Protein AF-A0A497LXS8-F1 (afdb_monomer_lite)

Structure (mmCIF, N/CA/C/O backbone):
data_AF-A0A497LXS8-F1
#
_entry.id   AF-A0A497LXS8-F1
#
loop_
_atom_site.group_PDB
_atom_site.id
_atom_site.type_symbol
_atom_site.label_atom_id
_atom_site.label_alt_id
_atom_site.label_comp_id
_atom_site.label_asym_id
_atom_site.label_entity_id
_atom_site.label_seq_id
_atom_site.pdbx_PDB_ins_code
_atom_site.Cartn_x
_atom_site.Cartn_y
_atom_site.Cartn_z
_atom_site.occupancy
_atom_site.B_iso_or_equiv
_atom_site.auth_seq_id
_atom_site.auth_comp_id
_atom_site.auth_asym_id
_atom_site.auth_atom_id
_atom_site.pdbx_PDB_model_num
ATOM 1 N N . LEU A 1 1 ? 6.496 -8.684 -12.194 1.00 77.25 1 LEU A N 1
ATOM 2 C CA . LEU A 1 1 ? 7.020 -7.489 -11.492 1.00 77.25 1 LEU A CA 1
ATOM 3 C C . LEU A 1 1 ? 6.072 -6.285 -11.591 1.00 77.25 1 LEU A C 1
ATOM 5 O O . LEU A 1 1 ? 5.516 -5.903 -10.574 1.00 77.25 1 LEU A O 1
ATOM 9 N N . PHE A 1 2 ? 5.807 -5.718 -12.777 1.00 94.12 2 PHE A N 1
ATOM 10 C CA . PHE A 1 2 ? 4.951 -4.519 -12.904 1.00 94.12 2 PHE A CA 1
ATOM 11 C C . PHE A 1 2 ? 3.489 -4.723 -12.476 1.00 94.12 2 PHE A C 1
ATOM 13 O O . PHE A 1 2 ? 2.960 -3.917 -11.718 1.00 94.12 2 PHE A O 1
ATOM 20 N N . VAL A 1 3 ? 2.859 -5.826 -12.891 1.00 98.00 3 VAL A N 1
ATOM 21 C CA . VAL A 1 3 ? 1.463 -6.137 -12.524 1.00 98.00 3 VAL A CA 1
ATOM 22 C C . VAL A 1 3 ? 1.290 -6.277 -11.011 1.00 98.00 3 VAL A C 1
ATOM 24 O O . VAL A 1 3 ? 0.318 -5.790 -10.453 1.00 98.00 3 VAL A O 1
ATOM 27 N N . GLU A 1 4 ? 2.255 -6.888 -10.324 1.00 97.62 4 GLU A N 1
ATOM 28 C CA . GLU A 1 4 ? 2.196 -7.041 -8.869 1.00 97.62 4 GLU A CA 1
ATOM 29 C C . GLU A 1 4 ? 2.224 -5.683 -8.157 1.00 97.62 4 GLU A C 1
ATOM 31 O O . GLU A 1 4 ? 1.435 -5.450 -7.244 1.00 97.62 4 GLU A O 1
ATOM 36 N N . ARG A 1 5 ? 3.091 -4.768 -8.604 1.00 98.31 5 ARG A N 1
ATOM 37 C CA . ARG A 1 5 ? 3.160 -3.401 -8.070 1.00 98.31 5 ARG A CA 1
ATOM 38 C C . ARG A 1 5 ? 1.851 -2.649 -8.305 1.00 98.31 5 ARG A C 1
ATOM 40 O O . ARG A 1 5 ? 1.330 -2.051 -7.370 1.00 98.31 5 ARG A O 1
ATOM 47 N N . LEU A 1 6 ? 1.287 -2.754 -9.512 1.00 98.31 6 LEU A N 1
ATOM 48 C CA . LEU A 1 6 ? -0.017 -2.166 -9.835 1.0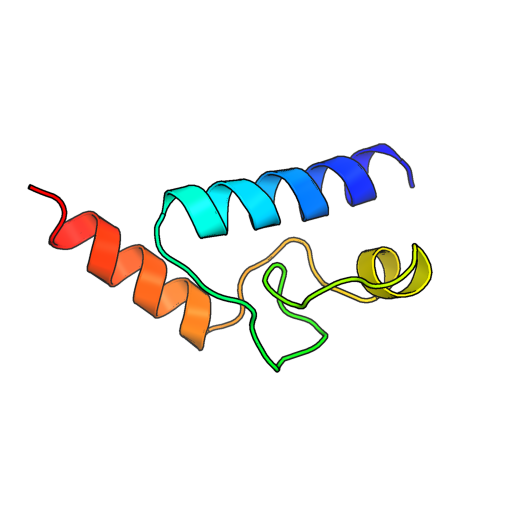0 98.31 6 LEU A CA 1
ATOM 49 C C . LEU A 1 6 ? -1.122 -2.710 -8.927 1.00 98.31 6 LEU A C 1
ATOM 51 O O . LEU A 1 6 ? -1.899 -1.927 -8.395 1.00 98.31 6 LEU A O 1
ATOM 55 N N . ILE A 1 7 ? -1.164 -4.025 -8.687 1.00 98.56 7 ILE A N 1
ATOM 56 C CA . ILE A 1 7 ? -2.132 -4.627 -7.759 1.00 98.56 7 ILE A CA 1
ATOM 57 C C . ILE A 1 7 ? -1.946 -4.063 -6.345 1.00 98.56 7 ILE A C 1
ATOM 59 O O . ILE A 1 7 ? -2.930 -3.714 -5.698 1.00 98.56 7 ILE A O 1
ATOM 63 N N . LYS A 1 8 ? -0.706 -3.956 -5.852 1.00 98.69 8 LYS A N 1
ATOM 64 C CA . LYS A 1 8 ? -0.428 -3.448 -4.500 1.00 98.69 8 LYS A CA 1
ATOM 65 C C . LYS A 1 8 ? -0.895 -2.005 -4.318 1.00 98.69 8 LYS A C 1
ATOM 67 O O . LYS A 1 8 ? -1.578 -1.733 -3.335 1.00 98.69 8 LYS A O 1
ATOM 72 N N . GLU A 1 9 ? -0.565 -1.109 -5.245 1.00 98.50 9 GLU A N 1
ATOM 73 C CA . GLU A 1 9 ? -0.970 0.299 -5.132 1.00 98.50 9 GLU A CA 1
ATOM 74 C C . GLU A 1 9 ? -2.465 0.493 -5.427 1.00 98.50 9 GLU A C 1
ATOM 76 O O . GLU A 1 9 ? -3.138 1.215 -4.701 1.00 98.50 9 GLU A O 1
ATOM 81 N N . ALA A 1 10 ? -3.049 -0.234 -6.388 1.00 98.62 10 ALA A N 1
ATOM 82 C CA . ALA A 1 10 ? -4.497 -0.186 -6.610 1.00 98.62 10 ALA A CA 1
ATOM 83 C C . ALA A 1 10 ? -5.278 -0.634 -5.361 1.00 98.62 10 ALA A C 1
ATOM 85 O O . ALA A 1 10 ? -6.241 0.015 -4.960 1.00 98.62 10 ALA A O 1
ATOM 86 N N . VAL A 1 11 ? -4.851 -1.717 -4.702 1.00 98.50 11 VAL A N 1
ATOM 87 C CA . VAL A 1 11 ? -5.473 -2.174 -3.448 1.00 98.50 11 VAL A C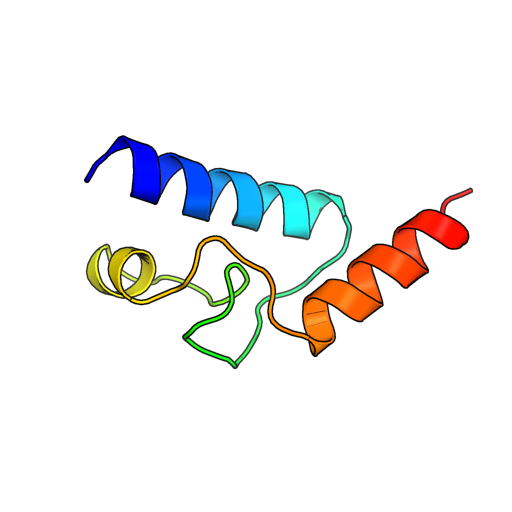A 1
ATOM 88 C C . VAL A 1 11 ? -5.222 -1.188 -2.297 1.00 98.50 11 VAL A C 1
ATOM 90 O O . VAL A 1 11 ? -6.107 -1.024 -1.456 1.00 98.50 11 VAL A O 1
ATOM 93 N N . HIS A 1 12 ? -4.062 -0.524 -2.253 1.00 98.69 12 HIS A N 1
ATOM 94 C CA . HIS A 1 12 ? -3.753 0.530 -1.279 1.00 98.69 12 HIS A CA 1
ATOM 95 C C . HIS A 1 12 ? -4.739 1.702 -1.390 1.00 98.69 12 HIS A C 1
ATOM 97 O O . HIS A 1 12 ? -5.413 2.037 -0.413 1.00 98.69 12 HIS A O 1
ATOM 103 N N . GLU A 1 13 ? -4.907 2.248 -2.594 1.00 98.56 13 GLU A N 1
ATOM 104 C CA . GLU A 1 13 ? -5.807 3.380 -2.838 1.00 98.56 13 GLU A CA 1
ATOM 105 C C . GLU A 1 13 ? -7.283 3.001 -2.666 1.00 98.56 13 GLU A C 1
ATOM 107 O O . GLU A 1 13 ? -8.059 3.747 -2.066 1.00 98.56 13 GLU A O 1
ATOM 112 N N . LEU A 1 14 ? -7.685 1.791 -3.078 1.00 97.88 14 LEU A N 1
ATOM 113 C CA . LEU A 1 14 ? -9.013 1.262 -2.744 1.00 97.88 14 LEU A CA 1
ATOM 114 C C . LEU A 1 14 ? -9.216 1.182 -1.224 1.00 97.88 14 LEU A C 1
ATOM 116 O O . LEU A 1 14 ? -10.301 1.474 -0.722 1.00 97.88 14 LEU A O 1
ATOM 120 N N . GLY A 1 15 ? -8.177 0.821 -0.471 1.00 97.69 15 GLY A N 1
ATOM 121 C CA . GLY A 1 15 ? -8.199 0.856 0.987 1.00 97.69 15 GLY A CA 1
ATOM 122 C C . GLY A 1 15 ? -8.505 2.251 1.538 1.00 97.69 15 GLY A C 1
ATOM 123 O O . GLY A 1 15 ? -9.333 2.366 2.446 1.00 97.69 15 GLY A O 1
ATOM 124 N N . HIS A 1 16 ? -7.911 3.300 0.964 1.00 97.88 16 HIS A N 1
ATOM 125 C CA . HIS A 1 16 ? -8.220 4.691 1.308 1.00 97.88 16 HIS A CA 1
ATOM 126 C C . HIS A 1 16 ? -9.662 5.083 0.965 1.00 97.88 16 HIS A C 1
ATOM 128 O O . HIS A 1 16 ? -10.348 5.646 1.821 1.00 97.88 16 HIS A O 1
ATOM 134 N N . LEU A 1 17 ? -10.179 4.692 -0.206 1.00 96.25 17 LEU A N 1
ATOM 135 C CA . LEU A 1 17 ? -11.594 4.892 -0.573 1.00 96.25 17 LEU A CA 1
ATOM 136 C C . LEU A 1 17 ? -12.568 4.177 0.379 1.00 96.25 17 LEU A C 1
ATOM 138 O O . LEU A 1 17 ? -13.708 4.604 0.566 1.00 96.25 17 LEU A O 1
ATOM 142 N N . HIS A 1 18 ? -12.111 3.100 1.015 1.00 94.69 18 HIS A N 1
ATOM 143 C CA . HIS A 1 18 ? -12.835 2.389 2.063 1.00 94.69 18 HIS A CA 1
ATOM 144 C C . HIS A 1 18 ? -12.529 2.892 3.483 1.00 94.69 18 HIS A C 1
ATOM 146 O O . HIS A 1 18 ? -12.923 2.231 4.438 1.00 94.69 18 HIS A O 1
ATOM 152 N N . GLY A 1 19 ? -11.857 4.034 3.658 1.00 94.44 19 GLY A N 1
ATOM 153 C CA . GLY A 1 19 ? -11.650 4.679 4.961 1.00 94.44 19 GLY A CA 1
ATOM 154 C C . GLY A 1 19 ? -10.505 4.108 5.805 1.00 94.44 19 GLY A C 1
ATOM 155 O O . GLY A 1 19 ? -10.440 4.360 7.015 1.00 94.44 19 GLY A O 1
ATOM 156 N N . LEU A 1 20 ? -9.604 3.320 5.213 1.00 97.44 20 LEU A N 1
ATOM 157 C CA . LEU A 1 20 ? -8.356 2.942 5.874 1.00 97.44 20 LEU A CA 1
ATOM 158 C C . LEU A 1 20 ? -7.335 4.082 5.803 1.00 97.44 20 LEU A C 1
ATOM 160 O O . LEU A 1 20 ? -7.269 4.832 4.837 1.00 97.44 20 LEU A O 1
ATOM 164 N N . THR A 1 21 ? -6.489 4.166 6.824 1.00 97.69 21 THR A N 1
ATOM 165 C CA . THR A 1 21 ? -5.301 5.026 6.853 1.00 97.69 21 THR A CA 1
ATOM 166 C C . THR A 1 21 ? -4.036 4.177 6.746 1.00 97.69 21 THR A C 1
ATOM 168 O O . THR A 1 21 ? -4.100 2.942 6.814 1.00 97.69 21 THR A O 1
ATOM 171 N N . HIS A 1 22 ? -2.880 4.831 6.601 1.00 98.50 22 HIS A N 1
ATOM 172 C CA . HIS A 1 22 ? -1.593 4.143 6.578 1.00 98.50 22 HIS A CA 1
ATOM 173 C C . HIS A 1 22 ? -1.408 3.215 7.787 1.00 98.50 22 HIS A C 1
ATOM 175 O O . HIS A 1 22 ? -1.781 3.527 8.921 1.00 98.50 22 HIS A O 1
ATOM 181 N N . CYS A 1 23 ? -0.808 2.055 7.530 1.00 98.62 23 CYS A N 1
ATOM 182 C CA . CYS A 1 23 ? -0.539 1.026 8.523 1.00 98.62 23 CYS A CA 1
ATOM 183 C C . CYS A 1 23 ? 0.958 0.969 8.841 1.00 98.62 23 CYS A C 1
ATOM 185 O O . CYS A 1 23 ? 1.787 0.905 7.938 1.00 98.62 23 CYS A O 1
ATOM 187 N N . SER A 1 24 ? 1.311 0.900 10.125 1.00 98.19 24 SER A N 1
ATOM 188 C CA . SER A 1 24 ? 2.703 0.732 10.566 1.00 98.19 24 SER A CA 1
ATOM 189 C C . SER A 1 24 ? 3.282 -0.657 10.263 1.00 98.19 24 SER A C 1
ATOM 191 O O . SER A 1 24 ? 4.497 -0.837 10.267 1.00 98.19 24 SER A O 1
ATOM 193 N N . ASN A 1 25 ? 2.437 -1.653 9.968 1.00 98.50 25 ASN A N 1
ATOM 194 C CA . ASN A 1 25 ? 2.907 -2.962 9.524 1.00 98.50 25 ASN A CA 1
ATOM 195 C C . ASN A 1 25 ? 3.424 -2.864 8.083 1.00 98.50 25 ASN A C 1
ATOM 197 O O . ASN A 1 25 ? 2.627 -2.861 7.148 1.00 98.50 25 ASN A O 1
ATOM 201 N N . ARG A 1 26 ? 4.751 -2.882 7.915 1.00 98.19 26 ARG A N 1
ATOM 202 C CA . ARG A 1 26 ? 5.451 -2.769 6.623 1.00 98.19 26 ARG A CA 1
ATOM 203 C C . ARG A 1 26 ? 5.119 -3.877 5.613 1.00 98.19 26 ARG A C 1
ATOM 205 O O . ARG A 1 26 ? 5.379 -3.707 4.430 1.00 98.19 26 ARG A O 1
ATOM 212 N N . ARG A 1 27 ? 4.522 -4.997 6.044 1.00 98.44 27 ARG A N 1
ATOM 213 C CA . ARG A 1 27 ? 4.040 -6.072 5.154 1.00 98.44 27 ARG A CA 1
ATOM 214 C C . ARG A 1 27 ? 2.570 -5.920 4.754 1.00 98.44 27 ARG A C 1
ATOM 216 O O . ARG A 1 27 ? 2.103 -6.688 3.921 1.00 98.44 27 ARG A O 1
ATOM 223 N N . CYS A 1 28 ? 1.835 -4.969 5.326 1.00 98.75 28 CYS A N 1
ATOM 224 C CA . CYS A 1 28 ? 0.448 -4.679 4.958 1.00 98.75 28 CYS A CA 1
ATOM 225 C C . CYS A 1 28 ? 0.386 -3.892 3.646 1.00 98.75 28 CYS A C 1
ATOM 227 O O . CYS A 1 28 ? 1.188 -2.986 3.448 1.00 98.75 28 CYS A O 1
ATOM 229 N N . VAL A 1 29 ? -0.629 -4.136 2.815 1.00 98.75 29 VAL A N 1
ATOM 230 C CA . VAL A 1 29 ? -0.872 -3.321 1.609 1.00 98.75 29 VAL A CA 1
ATOM 231 C C . VAL A 1 29 ? -1.080 -1.830 1.916 1.00 98.75 29 VAL A C 1
ATOM 233 O O . VAL A 1 29 ? -0.684 -0.978 1.131 1.00 98.75 29 VAL A O 1
ATOM 236 N N . MET A 1 30 ? -1.594 -1.501 3.109 1.00 98.75 30 MET A N 1
ATOM 237 C CA . MET A 1 30 ? -1.744 -0.119 3.591 1.00 98.75 30 MET A CA 1
ATOM 238 C C . MET A 1 30 ? -0.455 0.488 4.169 1.00 98.75 30 MET A C 1
ATOM 240 O O . MET A 1 30 ? -0.503 1.571 4.748 1.00 98.75 30 MET A O 1
ATOM 244 N N . ALA A 1 31 ? 0.691 -0.194 4.098 1.00 98.75 31 ALA A N 1
ATOM 245 C CA . ALA A 1 31 ? 1.964 0.429 4.448 1.00 98.75 31 ALA A CA 1
ATOM 246 C C . ALA A 1 31 ? 2.300 1.525 3.430 1.00 98.75 31 ALA A C 1
ATOM 248 O O . ALA A 1 31 ? 2.189 1.307 2.223 1.00 98.75 31 ALA A O 1
ATOM 249 N N . PHE A 1 32 ? 2.719 2.686 3.927 1.00 98.44 32 PHE A N 1
ATOM 250 C CA . PHE A 1 32 ? 3.186 3.779 3.082 1.00 98.44 32 PHE A CA 1
ATOM 251 C C . PHE A 1 32 ? 4.493 3.395 2.371 1.00 98.44 32 PHE A C 1
ATOM 253 O O . PHE A 1 32 ? 5.420 2.884 3.014 1.00 98.44 32 PHE A O 1
ATOM 260 N N . SER A 1 33 ? 4.549 3.649 1.063 1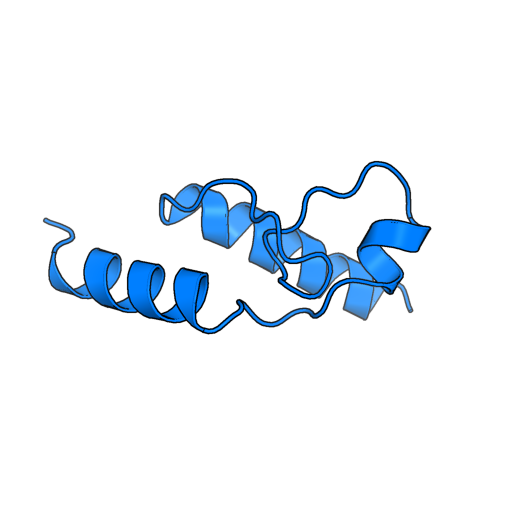.00 97.94 33 SER A N 1
ATOM 261 C CA . SER A 1 33 ? 5.711 3.389 0.211 1.00 97.94 33 SER A CA 1
ATOM 262 C C . SER A 1 33 ? 6.381 4.703 -0.180 1.00 97.94 33 SER A C 1
ATOM 264 O O . SER A 1 33 ? 5.780 5.500 -0.891 1.00 97.94 33 SER A O 1
ATOM 266 N N . ASN A 1 34 ? 7.634 4.912 0.232 1.00 97.19 34 ASN A N 1
ATOM 267 C CA . ASN A 1 34 ? 8.407 6.101 -0.166 1.00 97.19 34 ASN A CA 1
ATOM 268 C C . ASN A 1 34 ? 9.183 5.909 -1.475 1.00 97.19 34 ASN A C 1
ATOM 270 O O . ASN A 1 34 ? 9.611 6.868 -2.108 1.00 97.19 34 ASN A O 1
ATOM 274 N N . TRP A 1 35 ? 9.427 4.657 -1.848 1.00 97.12 35 TRP A N 1
ATOM 275 C CA . TRP A 1 35 ? 10.235 4.261 -2.994 1.00 97.12 35 TRP A CA 1
ATOM 276 C C . TRP A 1 35 ? 9.833 2.847 -3.418 1.00 97.12 35 TRP A 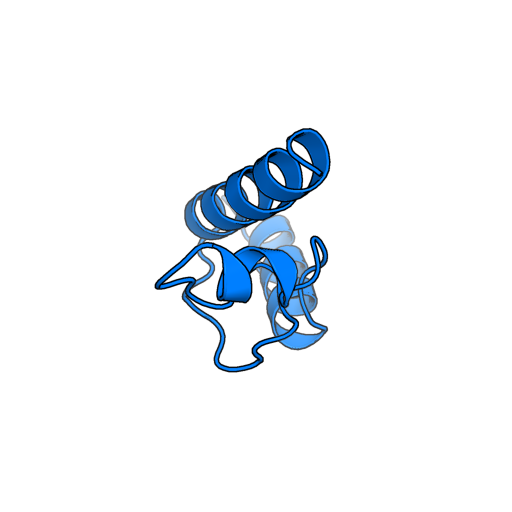C 1
ATOM 278 O O . TRP A 1 35 ? 9.157 2.129 -2.678 1.00 97.12 35 TRP A O 1
ATOM 288 N N . ILE A 1 36 ? 10.252 2.425 -4.611 1.00 96.94 36 ILE A N 1
ATOM 289 C CA . ILE A 1 36 ? 9.758 1.184 -5.223 1.00 96.94 36 ILE A CA 1
ATOM 290 C C . ILE A 1 36 ? 10.060 -0.076 -4.393 1.00 96.94 36 ILE A C 1
ATOM 292 O O . ILE A 1 36 ? 9.259 -1.011 -4.384 1.00 96.94 36 ILE A O 1
ATOM 296 N N . GLY A 1 37 ? 11.166 -0.073 -3.639 1.00 98.19 37 GLY A N 1
ATOM 297 C CA . GLY A 1 37 ? 11.541 -1.170 -2.746 1.00 98.19 37 GLY A CA 1
ATOM 298 C C . GLY A 1 37 ? 10.530 -1.402 -1.621 1.00 98.19 37 GLY A C 1
ATOM 299 O O . GLY A 1 37 ? 10.297 -2.545 -1.234 1.00 98.19 37 GLY A O 1
ATOM 300 N N . ASP A 1 38 ? 9.852 -0.352 -1.150 1.00 98.31 38 ASP A N 1
ATOM 301 C CA . ASP A 1 38 ? 8.792 -0.485 -0.146 1.00 98.31 38 ASP A CA 1
ATOM 302 C C . ASP A 1 38 ? 7.561 -1.197 -0.719 1.00 98.31 38 ASP A C 1
ATOM 304 O O . ASP A 1 38 ? 6.974 -2.064 -0.065 1.00 98.31 38 ASP A O 1
ATOM 308 N N . THR A 1 39 ? 7.192 -0.868 -1.960 1.00 98.25 39 THR A N 1
ATOM 309 C CA . THR A 1 39 ? 6.097 -1.534 -2.676 1.00 98.25 39 THR A CA 1
ATOM 310 C C . THR A 1 39 ? 6.435 -2.990 -2.970 1.00 98.25 39 THR A C 1
ATOM 312 O O . THR A 1 39 ? 5.584 -3.867 -2.812 1.00 98.25 39 THR A O 1
ATOM 315 N N . ASP A 1 40 ? 7.678 -3.290 -3.334 1.00 98.12 40 ASP A N 1
ATOM 316 C CA . ASP A 1 40 ? 8.121 -4.674 -3.503 1.00 98.12 40 ASP A CA 1
ATOM 317 C C . ASP A 1 40 ? 8.083 -5.434 -2.167 1.00 98.12 40 ASP A C 1
ATOM 319 O O . ASP A 1 40 ? 7.633 -6.583 -2.115 1.00 98.12 40 ASP A O 1
ATOM 323 N N . TYR A 1 41 ? 8.444 -4.768 -1.066 1.00 98.25 41 TYR A N 1
ATOM 324 C CA . TYR A 1 41 ? 8.450 -5.353 0.270 1.00 98.25 41 TYR A CA 1
ATOM 325 C C . TYR A 1 41 ? 7.051 -5.591 0.862 1.00 98.25 41 TYR A C 1
ATOM 327 O O . TYR A 1 41 ? 6.861 -6.579 1.574 1.00 98.25 41 TYR A O 1
ATOM 335 N N . LYS A 1 42 ? 6.053 -4.735 0.619 1.00 98.19 42 LYS A N 1
ATOM 336 C CA . LYS A 1 42 ? 4.706 -4.936 1.188 1.00 98.19 42 LYS A CA 1
ATOM 337 C C . LYS A 1 42 ? 3.933 -6.053 0.470 1.00 98.19 42 LYS A C 1
ATOM 339 O O . LYS A 1 42 ? 4.184 -6.369 -0.691 1.00 98.19 42 LYS A O 1
ATOM 344 N N . SER A 1 43 ? 2.988 -6.697 1.157 1.00 98.12 43 SER A N 1
ATOM 345 C CA . SER A 1 43 ? 2.054 -7.647 0.533 1.00 98.12 43 SER A CA 1
ATOM 346 C C . SER A 1 43 ? 0.951 -6.898 -0.218 1.00 98.12 43 SER A C 1
ATOM 348 O O . SER A 1 43 ? 0.603 -5.782 0.150 1.00 98.12 43 SER A O 1
ATOM 350 N N . TYR A 1 44 ? 0.318 -7.543 -1.200 1.00 97.75 44 TYR A N 1
ATOM 351 C CA . TYR A 1 44 ? -0.951 -7.070 -1.771 1.00 97.75 44 TYR A CA 1
ATOM 352 C C . TYR A 1 44 ? -2.145 -7.269 -0.820 1.00 97.75 44 TYR A C 1
ATOM 354 O O . TYR A 1 44 ? -3.249 -6.807 -1.098 1.00 97.75 44 TYR A O 1
ATOM 362 N N . ARG A 1 45 ? -1.958 -7.983 0.301 1.00 98.19 45 ARG A N 1
ATOM 363 C CA . ARG A 1 45 ? -3.020 -8.279 1.269 1.00 98.19 45 ARG A CA 1
ATOM 364 C C . ARG A 1 45 ? -3.034 -7.269 2.422 1.00 98.19 45 ARG A C 1
ATOM 366 O O . ARG A 1 45 ? -1.973 -6.877 2.920 1.00 98.19 45 ARG A O 1
ATOM 373 N N . PRO A 1 46 ? -4.221 -6.897 2.931 1.00 98.19 46 PRO A N 1
ATOM 374 C CA . PRO A 1 46 ? -4.311 -6.192 4.200 1.00 98.19 46 PRO A CA 1
ATOM 375 C C . PRO A 1 46 ? -3.868 -7.106 5.348 1.00 98.19 46 PRO A C 1
ATOM 377 O O . PRO A 1 46 ? -4.134 -8.309 5.350 1.00 98.19 46 PRO A O 1
ATOM 380 N N . CYS A 1 47 ? -3.228 -6.530 6.366 1.00 98.62 47 CYS A N 1
ATOM 381 C CA . CYS A 1 47 ? -2.969 -7.245 7.613 1.00 98.62 47 CYS A CA 1
ATOM 382 C C . CYS A 1 47 ? -4.284 -7.526 8.359 1.00 98.62 47 CYS A C 1
ATOM 384 O O . CYS A 1 47 ? -5.322 -6.931 8.064 1.00 98.62 47 CYS A O 1
ATOM 386 N N . TYR A 1 48 ? -4.237 -8.373 9.390 1.00 98.06 48 TYR A N 1
ATOM 387 C CA . TYR A 1 48 ? -5.418 -8.721 10.186 1.00 98.06 48 TYR A CA 1
ATOM 388 C C . TYR A 1 48 ? -6.184 -7.492 10.720 1.00 98.06 48 TYR A C 1
ATOM 390 O O . TYR A 1 48 ? -7.411 -7.446 10.640 1.00 98.06 48 TYR A O 1
ATOM 398 N N . LYS A 1 49 ? -5.476 -6.454 11.194 1.00 97.75 49 LYS A N 1
ATOM 399 C CA . LYS A 1 49 ? -6.094 -5.216 11.709 1.00 97.75 49 LYS A CA 1
ATOM 400 C C . LYS A 1 49 ? -6.857 -4.454 10.614 1.00 97.75 49 LYS A C 1
ATOM 402 O O . LYS A 1 49 ? -8.034 -4.148 10.797 1.00 97.75 49 LYS A O 1
ATOM 407 N N . CYS A 1 50 ? -6.220 -4.201 9.468 1.00 98.06 50 CYS A N 1
ATOM 408 C CA . CYS A 1 50 ? -6.847 -3.529 8.323 1.00 98.06 50 CYS A CA 1
ATOM 409 C C . CYS A 1 50 ? -7.998 -4.361 7.737 1.00 98.06 50 CYS A C 1
ATOM 411 O O . CYS A 1 50 ? -9.059 -3.819 7.443 1.00 98.06 50 CYS A O 1
ATOM 413 N N . GLY A 1 51 ? -7.830 -5.684 7.644 1.00 97.44 51 GLY A N 1
ATOM 414 C CA . GLY A 1 51 ? -8.867 -6.602 7.173 1.00 97.44 51 GLY A CA 1
ATOM 415 C C . GLY A 1 51 ? -10.116 -6.596 8.059 1.00 97.44 51 GLY A C 1
ATOM 416 O O . GLY A 1 51 ? -11.230 -6.571 7.539 1.00 97.44 51 GLY A O 1
ATOM 417 N N . ARG A 1 52 ? -9.961 -6.549 9.392 1.00 96.38 52 ARG A N 1
ATOM 418 C CA . ARG A 1 52 ? -11.106 -6.383 10.306 1.00 96.38 52 ARG A CA 1
ATOM 419 C C . ARG A 1 52 ? -11.802 -5.036 10.123 1.00 96.38 52 ARG A C 1
ATOM 421 O O . ARG A 1 52 ? -13.027 -5.007 10.077 1.00 96.38 52 ARG A O 1
ATOM 428 N N . ARG A 1 53 ? -11.044 -3.943 9.970 1.00 94.44 53 ARG A N 1
ATOM 429 C CA . ARG A 1 53 ? -11.619 -2.603 9.761 1.00 94.44 53 ARG A CA 1
ATOM 430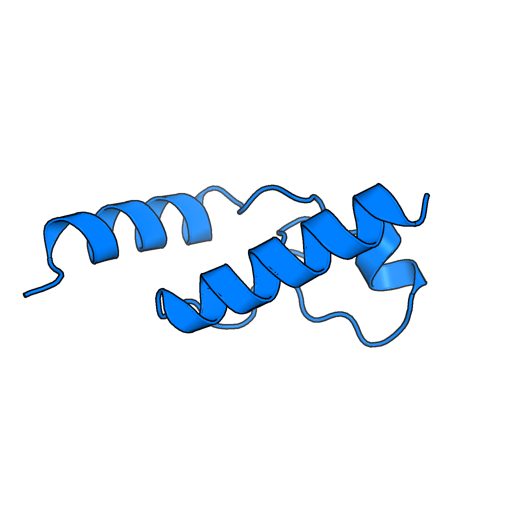 C C . ARG A 1 53 ? -12.411 -2.516 8.452 1.00 94.44 53 ARG A C 1
ATOM 432 O O . ARG A 1 53 ? -13.504 -1.969 8.463 1.00 94.44 53 ARG A O 1
ATOM 439 N N . LEU A 1 54 ? -11.932 -3.135 7.368 1.00 93.06 54 LEU A N 1
ATOM 440 C CA . LEU A 1 54 ? -12.693 -3.232 6.113 1.00 93.06 54 LEU A CA 1
ATOM 441 C C . LEU A 1 54 ? -14.012 -3.985 6.288 1.00 93.06 54 LEU A C 1
ATOM 443 O O . LEU A 1 54 ? -15.037 -3.543 5.781 1.00 93.06 54 LEU A O 1
ATOM 447 N N . LYS A 1 55 ? -14.008 -5.111 7.012 1.00 87.12 55 LYS A N 1
ATOM 448 C CA . LYS A 1 55 ? -15.243 -5.862 7.290 1.00 87.12 55 LYS A CA 1
ATOM 449 C C . LYS A 1 55 ? -16.238 -5.026 8.093 1.00 87.12 55 LYS A C 1
ATOM 451 O O . LYS A 1 55 ? -17.407 -4.992 7.735 1.00 87.12 55 LYS A O 1
ATOM 456 N N . PHE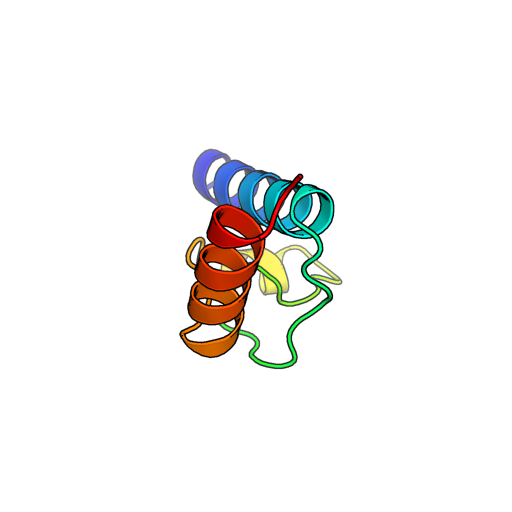 A 1 56 ? -15.766 -4.321 9.120 1.00 83.62 56 PHE A N 1
ATOM 457 C CA . PHE A 1 56 ? -16.600 -3.428 9.922 1.00 83.62 56 PHE A CA 1
ATOM 458 C C . PHE A 1 56 ? -17.217 -2.308 9.070 1.00 83.62 56 PHE A C 1
ATOM 460 O O . PHE A 1 56 ? -18.431 -2.131 9.066 1.00 83.62 56 PHE A O 1
ATOM 467 N N . LEU A 1 57 ? -16.402 -1.609 8.274 1.00 79.12 57 LEU A N 1
ATOM 468 C CA . LEU A 1 57 ? -16.872 -0.511 7.423 1.00 79.12 57 LEU A CA 1
ATOM 469 C C . LEU A 1 57 ? -17.834 -0.974 6.323 1.00 79.12 57 LEU A C 1
ATOM 471 O O . LEU A 1 57 ? -18.673 -0.194 5.901 1.00 79.12 57 LEU A O 1
ATOM 475 N N . ARG A 1 58 ? -17.753 -2.232 5.873 1.00 76.19 58 ARG A N 1
ATOM 476 C CA . ARG A 1 58 ? -18.733 -2.809 4.937 1.00 76.19 58 ARG A CA 1
ATOM 477 C C . ARG A 1 58 ? -20.098 -3.068 5.572 1.00 76.19 58 ARG A C 1
ATOM 479 O O . ARG A 1 58 ? -21.090 -2.971 4.867 1.00 76.19 58 ARG A O 1
ATOM 486 N N . ILE A 1 59 ? -20.143 -3.432 6.853 1.00 76.75 59 ILE A N 1
ATOM 487 C CA . ILE A 1 59 ? -21.393 -3.740 7.570 1.00 76.75 59 ILE A CA 1
ATOM 488 C C . ILE A 1 59 ? -22.127 -2.454 7.967 1.00 76.75 59 ILE A C 1
ATOM 490 O O . ILE A 1 59 ? -23.350 -2.433 8.012 1.00 76.75 59 ILE A O 1
ATOM 494 N N . HIS A 1 60 ? -21.380 -1.384 8.237 1.00 73.94 60 HIS A N 1
ATOM 495 C CA . HIS A 1 60 ? -21.907 -0.129 8.776 1.00 73.94 60 HIS A CA 1
ATOM 496 C C . HIS A 1 60 ? -21.819 1.046 7.792 1.00 73.94 60 HIS A C 1
ATOM 498 O O . HIS A 1 60 ? -21.842 2.201 8.217 1.00 73.94 60 HIS A O 1
ATOM 504 N N . LYS A 1 61 ? -21.681 0.774 6.487 1.00 64.38 61 LYS A N 1
ATOM 505 C CA . LYS A 1 61 ? -21.817 1.816 5.463 1.00 64.38 61 LYS A CA 1
ATOM 506 C C . LYS A 1 61 ? -23.319 2.101 5.283 1.00 64.38 61 LYS A C 1
ATOM 508 O O . LYS A 1 61 ? -24.046 1.122 5.116 1.00 64.38 61 LYS A O 1
ATOM 513 N N . PRO A 1 62 ? -23.775 3.364 5.375 1.00 60.06 62 PRO A N 1
ATOM 514 C CA . PRO A 1 62 ? -25.168 3.716 5.103 1.00 60.06 62 PRO A CA 1
ATOM 515 C C . PRO A 1 62 ? -25.563 3.396 3.659 1.00 60.06 62 PRO A C 1
ATOM 517 O O . PRO A 1 62 ? -24.662 3.399 2.782 1.00 60.06 62 PRO A O 1
#

Foldseek 3Di:
DVVQLVLLVVLLVVLVVLPDAADPPLQASSHDDPDVVSSVNHHSHGDPVSVVSSVVSVVPPD

Sequence (62 aa):
LFVERLIKEAVHELGHLHGLTHCSNRRCVMAFSNWIGDTDYKSYRPCYKCGRRLKFLRIHKP

pLDDT: mean 94.47, std 8.53, range [60.06, 98.75]

Radius of gyration: 11.56 Å; chains: 1; bounding box: 37×15×25 Å

Secondary structure (DSSP, 8-state):
-HHHHHHHHHHHHHHHHTT----S-TTSTTS--SSHHHHHHS-SSPPHHHHHHHHHHHHS--